Protein AF-A0A3D5UX20-F1 (afdb_monomer_lite)

Structure (mmCIF, N/CA/C/O backbone):
data_AF-A0A3D5UX20-F1
#
_entry.id   AF-A0A3D5UX20-F1
#
loop_
_atom_site.group_PDB
_atom_site.id
_atom_site.type_symbol
_atom_site.label_atom_id
_atom_site.label_alt_id
_atom_site.label_comp_id
_atom_site.label_asym_id
_atom_site.label_entity_id
_atom_site.label_seq_id
_atom_site.pdbx_PDB_ins_code
_atom_site.Cartn_x
_atom_site.Cartn_y
_atom_site.Cartn_z
_atom_site.occupancy
_atom_site.B_iso_or_equiv
_atom_site.auth_seq_id
_atom_site.auth_comp_id
_atom_site.auth_asym_id
_atom_site.auth_atom_id
_atom_site.pdbx_PDB_model_num
ATOM 1 N N . GLN A 1 1 ? -10.775 13.982 70.676 1.00 44.66 1 GLN A N 1
ATOM 2 C CA . GLN A 1 1 ? -11.582 12.880 70.126 1.00 44.66 1 GLN A CA 1
ATOM 3 C C . GLN A 1 1 ? -11.120 12.667 68.697 1.00 44.66 1 GLN A C 1
ATOM 5 O O . GLN A 1 1 ? -11.515 13.406 67.809 1.00 44.66 1 GLN A O 1
ATOM 10 N N . GLU A 1 2 ? -10.193 11.734 68.499 1.00 44.19 2 GLU A N 1
ATOM 11 C CA . GLU A 1 2 ? -9.957 11.159 67.173 1.00 44.19 2 GLU A CA 1
ATOM 12 C C . GLU A 1 2 ? -11.123 10.207 66.896 1.00 44.19 2 GLU A C 1
ATOM 14 O O . GLU A 1 2 ? -11.400 9.335 67.718 1.00 44.19 2 GLU A O 1
ATOM 19 N N . GLY A 1 3 ? -11.843 10.415 65.791 1.00 63.19 3 GLY A N 1
ATOM 20 C CA . GLY A 1 3 ? -12.927 9.519 65.373 1.00 63.19 3 GLY A CA 1
ATOM 21 C C . GLY A 1 3 ? -14.325 10.130 65.236 1.00 63.19 3 GLY A C 1
ATOM 22 O O . GLY A 1 3 ? -15.267 9.371 65.029 1.00 63.19 3 GLY A O 1
ATOM 23 N N . GLU A 1 4 ? -14.508 11.454 65.306 1.00 64.94 4 GLU A N 1
ATOM 24 C CA . GLU A 1 4 ? -15.792 12.037 64.887 1.00 64.94 4 GLU A CA 1
ATOM 25 C C . GLU A 1 4 ? -15.944 11.960 6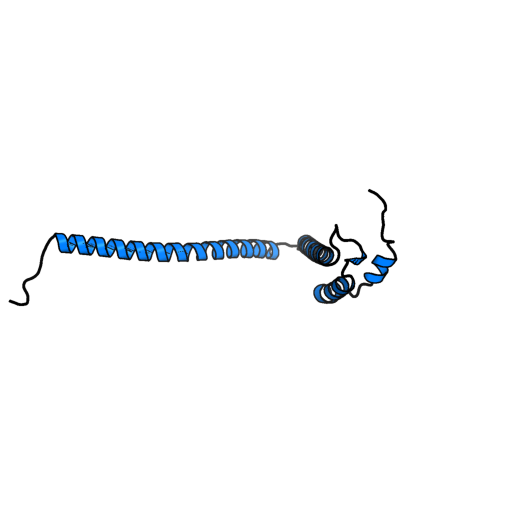3.361 1.00 64.94 4 GLU A C 1
ATOM 27 O O . GLU A 1 4 ? -15.090 12.424 62.602 1.00 64.94 4 GLU A O 1
ATOM 32 N N . ALA A 1 5 ? -17.036 11.339 62.908 1.00 67.88 5 ALA A N 1
ATOM 33 C CA . ALA A 1 5 ? -17.348 11.196 61.494 1.00 67.88 5 ALA A CA 1
ATOM 34 C C . ALA A 1 5 ? -17.572 12.578 60.866 1.00 67.88 5 ALA A C 1
ATOM 36 O O . ALA A 1 5 ? -18.562 13.256 61.145 1.00 67.88 5 ALA A O 1
ATOM 37 N N . ILE A 1 6 ? -16.659 12.992 59.988 1.00 64.38 6 ILE A N 1
ATOM 38 C CA . ILE A 1 6 ? -16.782 14.248 59.248 1.00 64.38 6 ILE A CA 1
ATOM 39 C C . ILE A 1 6 ? -17.823 14.048 58.143 1.00 64.38 6 ILE A C 1
ATOM 41 O O . ILE A 1 6 ? -17.505 13.661 57.020 1.00 64.38 6 ILE A O 1
ATOM 45 N N . VAL A 1 7 ? -19.090 14.311 58.458 1.00 64.38 7 VAL A N 1
ATOM 46 C CA . VAL A 1 7 ? -20.182 14.305 57.479 1.00 64.38 7 VAL A CA 1
ATOM 47 C C . VAL A 1 7 ? -20.473 15.746 57.080 1.00 64.38 7 VAL A C 1
ATOM 49 O O . VAL A 1 7 ? -21.333 16.407 57.656 1.00 64.38 7 VAL A O 1
ATOM 52 N N . HIS A 1 8 ? -19.733 16.258 56.093 1.00 76.44 8 HIS A N 1
ATOM 53 C CA . HIS A 1 8 ? -20.006 17.577 55.523 1.00 76.44 8 HIS A CA 1
ATOM 54 C C . HIS A 1 8 ? -20.530 17.438 54.084 1.00 76.44 8 HIS A C 1
ATOM 56 O O . HIS A 1 8 ? -19.825 16.889 53.232 1.00 76.44 8 HIS A O 1
ATOM 62 N N . PRO A 1 9 ? -21.720 17.974 53.752 1.00 80.25 9 PRO A N 1
ATOM 63 C CA . PRO A 1 9 ? -22.310 17.863 52.413 1.00 80.25 9 PRO A CA 1
ATOM 64 C C . PRO A 1 9 ? -21.400 18.349 51.273 1.00 80.25 9 PRO A C 1
ATOM 66 O O . PRO A 1 9 ? -21.481 17.847 50.153 1.00 80.25 9 PRO A O 1
ATOM 69 N N . TRP A 1 10 ? -20.510 19.314 51.537 1.00 79.38 10 TRP A N 1
ATOM 70 C CA . TRP A 1 10 ? -19.532 19.775 50.541 1.00 79.38 10 TRP A CA 1
ATOM 71 C C . TRP A 1 10 ? -18.409 18.773 50.269 1.00 79.38 10 TRP A C 1
ATOM 73 O O . TRP A 1 10 ? -17.912 18.756 49.149 1.00 79.38 10 TRP A O 1
ATOM 83 N N . ILE A 1 11 ? -18.042 17.924 51.233 1.00 82.75 11 ILE A N 1
ATOM 84 C CA . ILE A 1 11 ? -17.026 16.879 51.034 1.00 82.75 11 ILE A CA 1
ATOM 85 C C . ILE A 1 11 ? -17.583 15.793 50.113 1.00 82.75 11 ILE A C 1
ATOM 87 O O . ILE A 1 11 ? -16.915 15.425 49.152 1.00 82.75 11 ILE A O 1
ATOM 91 N N . ASN A 1 12 ? -18.835 15.368 50.314 1.00 85.75 12 ASN A N 1
ATOM 92 C CA . ASN A 1 12 ? -19.495 14.420 49.408 1.00 85.75 12 ASN A CA 1
ATOM 93 C C . ASN A 1 12 ? -19.610 14.985 47.984 1.00 85.75 12 ASN A C 1
ATOM 95 O O . ASN A 1 12 ? -19.247 14.309 47.026 1.00 85.75 12 ASN A O 1
ATOM 99 N N . LYS A 1 13 ? -20.018 16.256 47.838 1.00 87.94 13 LYS A N 1
ATOM 100 C CA . LYS A 1 13 ? -20.053 16.933 46.527 1.00 87.94 13 LYS A CA 1
ATOM 101 C C . LYS A 1 13 ? -18.664 17.091 45.899 1.00 87.94 13 LYS A C 1
ATOM 103 O O . LYS A 1 13 ? -18.532 17.042 44.679 1.00 87.94 13 LYS A O 1
ATOM 108 N N . ALA A 1 14 ? -17.626 17.321 46.702 1.00 88.62 14 ALA A N 1
ATOM 109 C CA . ALA A 1 14 ? -16.252 17.412 46.215 1.00 88.62 14 ALA A CA 1
ATOM 110 C C . ALA A 1 14 ? -15.728 16.043 45.755 1.00 88.62 14 ALA A C 1
ATOM 112 O O . ALA A 1 14 ? -15.080 15.967 44.712 1.00 88.62 14 ALA A O 1
ATOM 113 N N . LEU A 1 15 ? -16.055 14.974 46.486 1.00 88.88 15 LEU A N 1
ATOM 114 C CA . LEU A 1 15 ? -15.719 13.599 46.127 1.00 88.88 15 LEU A CA 1
ATOM 115 C C . LEU A 1 15 ? -16.407 13.179 44.823 1.00 88.88 15 LEU A C 1
ATOM 117 O O . LEU A 1 15 ? -15.739 12.674 43.927 1.00 88.88 15 LEU A O 1
ATOM 121 N N . GLU A 1 16 ? -17.702 13.462 44.680 1.00 93.06 16 GLU A N 1
ATOM 122 C CA . GLU A 1 16 ? -18.462 13.212 43.449 1.00 93.06 16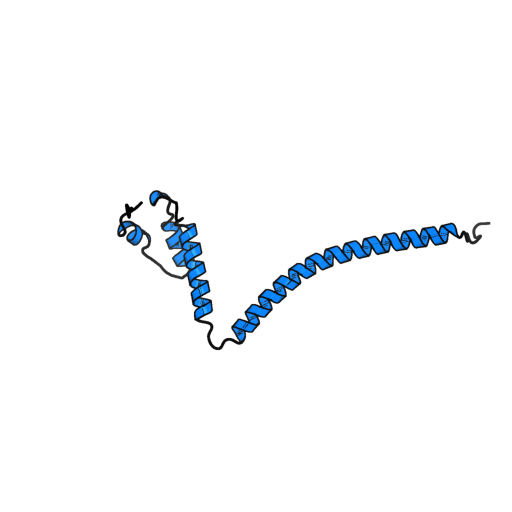 GLU A CA 1
ATOM 123 C C . GLU A 1 16 ? -17.835 13.936 42.246 1.00 93.06 16 GLU A C 1
ATOM 125 O O . GLU A 1 16 ? -17.574 13.330 41.209 1.00 93.06 16 GLU A O 1
ATOM 130 N N . LYS A 1 17 ? -17.495 15.224 42.395 1.00 94.00 17 LYS A N 1
ATOM 131 C CA . LYS A 1 17 ? -16.802 15.989 41.343 1.00 94.00 17 LYS A CA 1
ATOM 132 C C . LYS A 1 17 ? -15.428 15.410 41.003 1.00 94.00 17 LYS A C 1
ATOM 134 O O . LYS A 1 17 ? -15.035 15.403 39.837 1.00 94.00 17 LYS A O 1
ATOM 139 N N . ALA A 1 18 ? -14.681 14.947 42.004 1.00 94.50 18 ALA A N 1
ATOM 140 C CA . ALA A 1 18 ? -13.391 14.303 41.786 1.00 94.50 18 ALA A CA 1
ATOM 141 C C . ALA A 1 18 ? -13.551 12.980 41.017 1.00 94.50 18 ALA A C 1
ATOM 143 O O . ALA A 1 18 ? -12.796 12.741 40.075 1.00 94.50 18 ALA A O 1
ATOM 144 N N . GLN A 1 19 ? -14.562 12.172 41.354 1.00 95.31 19 GLN A N 1
ATOM 145 C CA . GLN A 1 19 ? -14.903 10.944 40.629 1.00 95.31 19 GLN A CA 1
ATOM 146 C C . GLN A 1 19 ? -15.281 11.236 39.174 1.00 95.31 19 GLN A C 1
ATOM 148 O O . GLN A 1 19 ? -14.663 10.668 38.276 1.00 95.31 19 GLN A O 1
ATOM 153 N N . GLN A 1 20 ? -16.175 12.199 38.926 1.00 96.75 20 GLN A N 1
ATOM 154 C CA . GLN A 1 20 ? -16.539 12.626 37.568 1.00 96.75 20 GLN A CA 1
ATOM 155 C C . GLN A 1 20 ? -15.310 13.052 36.750 1.00 96.75 20 GLN A C 1
ATOM 157 O O . GLN A 1 20 ? -15.192 12.716 35.573 1.00 96.75 20 GLN A O 1
ATOM 162 N N . LYS A 1 21 ? -14.346 13.751 37.368 1.00 96.56 21 LYS A N 1
ATOM 163 C CA . LYS A 1 21 ? -13.104 14.160 36.693 1.00 96.56 21 LYS A CA 1
ATOM 164 C C . LYS A 1 21 ? -12.203 12.970 36.344 1.00 96.56 21 LYS A C 1
ATOM 166 O O . LYS A 1 21 ? -11.588 12.965 35.276 1.00 96.56 21 LYS A O 1
ATOM 171 N N . VAL A 1 22 ? -12.110 11.968 37.221 1.00 97.00 22 VAL A N 1
ATOM 172 C CA . VAL A 1 22 ? -11.354 10.732 36.955 1.00 97.00 22 VAL A CA 1
ATOM 173 C C . VAL A 1 22 ? -12.024 9.912 35.852 1.00 97.00 22 VAL A C 1
ATOM 175 O O . VAL A 1 22 ? -11.338 9.432 34.950 1.00 97.00 22 VAL A O 1
ATOM 178 N N . GLU A 1 23 ? -13.350 9.793 35.874 1.00 97.19 23 GLU A N 1
ATOM 179 C CA . GLU A 1 23 ? -14.114 9.110 34.830 1.00 97.19 23 GLU A CA 1
ATOM 180 C C . GLU A 1 23 ? -13.977 9.798 33.475 1.00 97.19 23 GLU A C 1
ATOM 182 O O . GLU A 1 23 ? -13.687 9.118 32.493 1.00 97.19 23 GLU A O 1
ATOM 187 N N . ALA A 1 24 ? -14.082 11.130 33.425 1.00 97.56 24 ALA A N 1
ATOM 188 C CA . ALA A 1 24 ? -13.864 11.904 32.205 1.00 97.56 24 ALA A CA 1
ATOM 189 C C . ALA A 1 24 ? -12.461 11.657 31.630 1.00 97.56 24 ALA A C 1
ATOM 191 O O . ALA A 1 24 ? -12.318 11.342 30.451 1.00 97.56 24 ALA A O 1
ATOM 192 N N . ARG A 1 25 ? -11.423 11.674 32.480 1.00 96.81 25 ARG A N 1
ATOM 193 C CA . ARG A 1 25 ? -10.051 11.351 32.060 1.00 96.81 25 ARG A CA 1
ATOM 194 C C . ARG A 1 25 ? -9.933 9.921 31.521 1.00 96.81 25 ARG A C 1
ATOM 196 O O . ARG A 1 25 ? -9.287 9.703 30.500 1.00 96.81 25 ARG A O 1
ATOM 203 N N . ASN A 1 26 ? -10.545 8.944 32.187 1.00 96.81 26 ASN A N 1
ATOM 204 C CA . ASN A 1 26 ? -10.530 7.549 31.737 1.00 96.81 26 ASN A CA 1
ATOM 205 C C . ASN A 1 26 ? -11.311 7.351 30.429 1.00 96.81 26 ASN A C 1
ATOM 207 O O . ASN A 1 26 ? -10.929 6.514 29.610 1.00 96.81 26 ASN A O 1
ATOM 211 N N . TYR A 1 27 ? -12.398 8.096 30.239 1.00 97.88 27 TYR A N 1
ATOM 212 C CA . TYR A 1 27 ? -13.170 8.117 29.003 1.00 97.88 27 TYR A CA 1
ATOM 213 C C . TYR A 1 27 ? -12.346 8.700 27.854 1.00 97.88 27 TYR A C 1
ATOM 215 O O . TYR A 1 27 ? -12.272 8.079 26.798 1.00 97.88 27 TYR A O 1
ATOM 223 N N . ASP A 1 28 ? -11.656 9.821 28.068 1.00 97.69 28 ASP A N 1
ATOM 224 C CA . ASP A 1 28 ? -10.807 10.440 27.046 1.00 97.69 28 ASP A CA 1
ATOM 225 C C . ASP A 1 28 ? -9.656 9.519 26.615 1.00 97.69 28 ASP A C 1
ATOM 227 O O . ASP A 1 28 ? -9.375 9.389 25.421 1.00 97.69 28 ASP A O 1
ATOM 231 N N . ILE A 1 29 ? -9.032 8.813 27.567 1.00 96.88 29 ILE A N 1
ATOM 232 C CA . ILE A 1 29 ? -8.007 7.799 27.272 1.00 96.88 29 ILE A CA 1
ATOM 233 C C . ILE A 1 29 ? -8.593 6.685 26.396 1.00 96.88 29 ILE A C 1
ATOM 235 O O . ILE A 1 29 ? -8.028 6.365 25.349 1.00 96.88 29 ILE A O 1
ATOM 239 N N . ARG A 1 30 ? -9.749 6.126 26.780 1.00 97.94 30 ARG A N 1
ATOM 240 C CA . ARG A 1 30 ? -10.425 5.073 26.003 1.00 97.94 30 ARG A CA 1
ATOM 241 C C . ARG A 1 30 ? -10.852 5.556 24.623 1.00 97.94 30 ARG A C 1
ATOM 243 O O . ARG A 1 30 ? -10.697 4.826 23.654 1.00 97.94 30 ARG A O 1
ATOM 250 N N . LYS A 1 31 ? -11.340 6.790 24.515 1.00 97.50 31 LYS A N 1
ATOM 251 C CA . LYS A 1 31 ? -11.719 7.410 23.243 1.00 97.50 31 LYS A CA 1
ATOM 252 C C . LYS A 1 31 ? -10.524 7.515 22.304 1.00 97.50 31 LYS A C 1
ATOM 254 O O . LYS A 1 31 ? -10.671 7.261 21.115 1.00 97.50 31 LYS A O 1
ATOM 259 N N . ASN A 1 32 ? -9.353 7.888 22.817 1.00 95.25 32 ASN A N 1
ATOM 260 C CA . ASN A 1 32 ? -8.147 7.946 21.999 1.00 95.25 32 ASN A CA 1
ATOM 261 C C . ASN A 1 32 ? -7.693 6.552 21.562 1.00 95.25 32 ASN A C 1
ATOM 263 O O . ASN A 1 32 ? -7.392 6.389 20.387 1.00 95.25 32 ASN A O 1
ATOM 267 N N . LEU A 1 33 ? -7.725 5.551 22.449 1.00 96.19 33 LEU A N 1
ATOM 268 C CA . LEU A 1 33 ? -7.444 4.159 22.076 1.00 96.19 33 LEU A CA 1
ATOM 269 C C . LEU A 1 33 ? -8.393 3.673 20.967 1.00 96.19 33 LEU A C 1
ATOM 271 O O . LEU A 1 33 ? -7.939 3.187 19.938 1.00 96.19 33 LEU A O 1
ATOM 275 N N . LEU A 1 34 ? -9.697 3.920 21.126 1.00 97.38 34 LEU A N 1
ATOM 276 C CA . LEU A 1 34 ? -10.716 3.520 20.157 1.00 97.38 34 LEU A CA 1
ATOM 277 C C . LEU A 1 34 ? -10.502 4.162 18.779 1.00 97.38 34 LEU A C 1
ATOM 279 O O . LEU A 1 34 ? -10.812 3.552 17.765 1.00 97.38 34 LEU A O 1
ATOM 283 N N . LYS A 1 35 ? -9.956 5.382 18.708 1.00 96.06 35 LYS A N 1
ATOM 284 C CA . LYS A 1 35 ? -9.615 5.999 17.417 1.00 96.06 35 LYS A CA 1
ATOM 285 C C . LYS A 1 35 ? -8.530 5.219 16.677 1.00 96.06 35 LYS A C 1
ATOM 287 O O . LYS A 1 35 ? -8.656 5.047 15.470 1.00 96.06 35 LYS A O 1
ATOM 292 N N . TYR A 1 36 ? -7.495 4.758 17.379 1.00 95.81 36 TYR A N 1
ATOM 293 C CA . TYR A 1 36 ? -6.466 3.912 16.769 1.00 95.81 36 TYR A CA 1
ATOM 294 C C . TYR A 1 36 ? -7.061 2.573 16.333 1.00 95.81 36 TYR A C 1
ATOM 296 O O . TYR A 1 36 ? -6.835 2.150 15.201 1.00 95.81 36 TYR A O 1
ATOM 304 N N . ASP A 1 37 ? -7.894 1.965 17.180 1.00 97.38 37 ASP A N 1
ATOM 305 C CA . ASP A 1 37 ? -8.586 0.719 16.840 1.00 97.38 37 ASP A CA 1
ATOM 306 C C . ASP A 1 37 ? -9.489 0.880 15.615 1.00 97.38 37 ASP A C 1
ATOM 308 O O . ASP A 1 37 ? -9.526 -0.011 14.773 1.00 97.38 37 ASP A O 1
ATOM 312 N N . ASN A 1 38 ? -10.171 2.019 15.462 1.00 97.50 38 ASN A N 1
ATOM 313 C CA . ASN A 1 38 ? -11.008 2.290 14.295 1.00 97.50 38 ASN A CA 1
ATOM 314 C C . ASN A 1 38 ? -10.187 2.309 12.999 1.00 97.50 38 ASN A C 1
ATOM 316 O O . ASN A 1 38 ? -10.589 1.666 12.035 1.00 97.50 38 ASN A O 1
ATOM 320 N N . VAL A 1 39 ? -9.018 2.964 12.987 1.00 97.69 39 VAL A N 1
ATOM 321 C CA . VAL A 1 39 ? -8.125 2.965 11.811 1.00 97.69 39 VAL A CA 1
ATOM 322 C C . VAL A 1 39 ? -7.670 1.544 11.480 1.00 97.69 39 VAL A C 1
ATOM 324 O O . VAL A 1 39 ? -7.763 1.112 10.331 1.00 97.69 39 VAL A O 1
ATOM 327 N N . MET A 1 40 ? -7.235 0.788 12.491 1.00 96.31 40 MET A N 1
ATOM 328 C CA . MET A 1 40 ? -6.814 -0.603 12.302 1.00 96.31 40 MET A CA 1
ATOM 329 C C . MET A 1 40 ? -7.969 -1.495 11.832 1.00 96.31 40 MET A C 1
ATOM 331 O O . MET A 1 40 ? -7.763 -2.409 11.034 1.00 96.31 40 MET A O 1
ATOM 335 N N . ASN A 1 41 ? -9.188 -1.241 12.308 1.00 97.81 41 ASN A N 1
ATOM 336 C CA . ASN A 1 41 ? -10.385 -1.965 11.906 1.00 97.81 41 ASN A CA 1
ATOM 337 C C . ASN A 1 41 ? -10.791 -1.649 10.462 1.00 97.81 41 ASN A C 1
ATOM 339 O O . ASN A 1 41 ? -11.138 -2.568 9.726 1.00 97.81 41 ASN A O 1
ATOM 343 N N . ASP A 1 42 ? -10.713 -0.388 10.039 1.00 98.12 42 ASP A N 1
ATOM 344 C CA . ASP A 1 42 ? -11.021 0.008 8.663 1.00 98.12 42 ASP A CA 1
ATOM 345 C C . ASP A 1 42 ? -10.029 -0.614 7.671 1.00 98.12 42 ASP A C 1
ATOM 347 O O . ASP A 1 42 ? -10.449 -1.201 6.673 1.00 98.12 42 ASP A O 1
ATOM 351 N N . GLN A 1 43 ? -8.729 -0.592 7.989 1.00 97.62 43 GLN A N 1
ATOM 352 C CA . GLN A 1 43 ? -7.704 -1.293 7.205 1.00 97.62 43 GLN A CA 1
ATOM 353 C C . GLN A 1 43 ? -7.970 -2.799 7.151 1.00 97.62 43 GLN A C 1
ATOM 355 O O . GLN A 1 43 ? -7.939 -3.411 6.084 1.00 97.62 43 GLN A O 1
ATOM 360 N N . ARG A 1 44 ? -8.271 -3.404 8.306 1.00 98.00 44 ARG A N 1
ATOM 361 C CA . ARG A 1 44 ? -8.595 -4.828 8.403 1.00 98.00 44 ARG A CA 1
ATOM 362 C C . ARG A 1 44 ? -9.790 -5.175 7.518 1.00 98.00 44 ARG A C 1
ATOM 364 O O . ARG A 1 44 ? -9.719 -6.155 6.783 1.00 98.00 44 ARG A O 1
ATOM 371 N N . ARG A 1 45 ? -10.869 -4.392 7.585 1.00 98.06 45 ARG A N 1
ATOM 372 C CA . ARG A 1 45 ? -12.074 -4.612 6.784 1.00 98.06 45 ARG A CA 1
ATOM 373 C C . ARG A 1 45 ? -11.750 -4.571 5.291 1.00 98.06 45 ARG A C 1
ATOM 375 O O . ARG A 1 45 ? -12.067 -5.540 4.616 1.00 98.06 45 ARG A O 1
ATOM 382 N N . ALA A 1 46 ? -11.048 -3.539 4.822 1.00 98.00 46 ALA A N 1
ATOM 383 C CA . ALA A 1 46 ? -10.673 -3.413 3.412 1.00 98.00 46 ALA A CA 1
ATOM 384 C C . ALA A 1 46 ? -9.879 -4.633 2.901 1.00 98.00 46 ALA A C 1
ATOM 386 O O . ALA A 1 46 ? -10.222 -5.214 1.874 1.00 98.00 46 ALA A O 1
ATOM 387 N N . ILE A 1 47 ? -8.872 -5.088 3.658 1.00 96.94 47 ILE A N 1
ATOM 388 C CA . ILE A 1 47 ? -8.067 -6.263 3.281 1.00 96.94 47 ILE A CA 1
ATOM 389 C C . ILE A 1 47 ? -8.903 -7.548 3.271 1.00 96.94 47 ILE A C 1
ATOM 391 O O . ILE A 1 47 ? -8.762 -8.376 2.372 1.00 96.94 47 ILE A O 1
ATOM 395 N N . PHE A 1 48 ? -9.765 -7.754 4.270 1.00 97.81 48 PHE A N 1
ATOM 396 C CA . PHE A 1 48 ? -10.594 -8.960 4.316 1.00 97.81 48 PHE A CA 1
ATOM 397 C C . PHE A 1 48 ? -11.675 -8.976 3.238 1.00 97.81 48 PHE A C 1
ATOM 399 O O . PHE A 1 48 ? -11.976 -10.055 2.731 1.00 97.81 48 PHE A O 1
ATOM 406 N N . GLU A 1 49 ? -12.228 -7.821 2.875 1.00 97.94 49 GLU A N 1
ATOM 407 C CA . GLU A 1 49 ? -13.169 -7.692 1.762 1.00 97.94 49 GLU A CA 1
ATOM 408 C C . GLU A 1 49 ? -12.499 -8.104 0.447 1.00 97.94 49 GLU A C 1
ATOM 410 O O . GLU A 1 49 ? -12.955 -9.063 -0.179 1.00 97.94 49 GLU A O 1
ATOM 415 N N . GLN A 1 50 ? -11.352 -7.502 0.112 1.00 96.06 50 GLN A N 1
ATOM 416 C CA . GLN A 1 50 ? -10.579 -7.856 -1.085 1.00 96.06 50 GLN A CA 1
ATOM 417 C C . GLN A 1 50 ? -10.160 -9.335 -1.085 1.00 96.06 50 GLN A C 1
ATOM 419 O O . GLN A 1 50 ? -10.241 -10.029 -2.096 1.00 96.06 50 GLN A O 1
ATOM 424 N N . ARG A 1 51 ? -9.741 -9.872 0.068 1.00 97.50 51 ARG A N 1
ATOM 425 C CA . ARG A 1 51 ? -9.361 -11.287 0.177 1.00 97.50 51 ARG A CA 1
ATOM 426 C C . ARG A 1 51 ? -10.538 -12.218 -0.108 1.00 97.50 51 ARG A C 1
ATOM 428 O O . ARG A 1 51 ? -10.357 -13.244 -0.756 1.00 97.50 51 ARG A O 1
ATOM 435 N N . VAL A 1 52 ? -11.721 -11.918 0.429 1.00 97.25 52 VAL A N 1
ATOM 436 C CA . VAL A 1 52 ? -12.918 -12.739 0.198 1.00 97.25 52 VAL A CA 1
ATOM 437 C C . VAL A 1 52 ? -13.341 -12.677 -1.263 1.00 97.25 52 VAL A C 1
ATOM 439 O O . VAL A 1 52 ? -13.735 -13.709 -1.798 1.00 97.25 52 VAL A O 1
ATOM 442 N N . GLU A 1 53 ? -13.236 -11.513 -1.899 1.00 95.44 53 GLU A N 1
ATOM 443 C CA . GLU A 1 53 ? -13.475 -11.345 -3.333 1.00 95.44 53 GLU A CA 1
ATOM 444 C C . GLU A 1 53 ? -12.550 -12.247 -4.163 1.00 95.44 53 GLU A C 1
ATOM 446 O O . GLU A 1 53 ? -13.040 -13.106 -4.892 1.00 95.44 53 GLU A O 1
ATOM 451 N N . LEU A 1 54 ? -11.233 -12.168 -3.944 1.00 95.50 54 LEU A N 1
ATOM 452 C CA . LEU A 1 54 ? -10.250 -13.001 -4.649 1.00 95.50 54 LEU A CA 1
ATOM 453 C C . LEU A 1 54 ? -10.438 -14.505 -4.402 1.00 95.50 54 LEU A C 1
ATOM 455 O O . LEU A 1 54 ? -10.261 -15.305 -5.311 1.00 95.50 54 LEU A O 1
ATOM 459 N N . MET A 1 55 ? -10.809 -14.917 -3.183 1.00 96.38 55 MET A N 1
ATOM 460 C CA . MET A 1 55 ? -11.057 -16.336 -2.873 1.00 96.38 55 MET A CA 1
ATOM 461 C C . MET A 1 55 ? -12.345 -16.884 -3.500 1.00 96.38 55 MET A C 1
ATOM 463 O O . MET A 1 55 ? -12.521 -18.100 -3.545 1.00 96.38 55 MET A O 1
ATOM 467 N N . ARG A 1 56 ? -13.277 -16.010 -3.892 1.00 96.62 56 ARG A N 1
ATOM 468 C CA . ARG A 1 56 ? -14.555 -16.389 -4.511 1.00 96.62 56 ARG A CA 1
ATOM 469 C C . ARG A 1 56 ? -14.542 -16.261 -6.028 1.00 96.62 56 ARG A C 1
ATOM 471 O O . ARG A 1 56 ? -15.469 -16.764 -6.653 1.00 96.62 56 ARG A O 1
ATOM 478 N N . ALA A 1 57 ? -13.558 -15.570 -6.590 1.00 96.12 57 ALA A N 1
ATOM 479 C CA . ALA A 1 57 ? -13.400 -15.441 -8.024 1.00 96.12 57 ALA A CA 1
ATOM 480 C C . ALA A 1 57 ? -13.034 -16.798 -8.644 1.00 96.12 57 ALA A C 1
ATOM 482 O O . ALA A 1 57 ? -12.152 -17.499 -8.148 1.00 96.12 57 ALA A O 1
ATOM 483 N N . ASP A 1 58 ? -13.709 -17.152 -9.738 1.00 97.00 58 ASP A N 1
ATOM 484 C CA . ASP A 1 58 ? -13.373 -18.344 -10.527 1.00 97.00 58 ASP A CA 1
ATOM 485 C C . ASP A 1 58 ? -12.077 -18.138 -11.332 1.00 97.00 58 ASP A C 1
ATOM 487 O O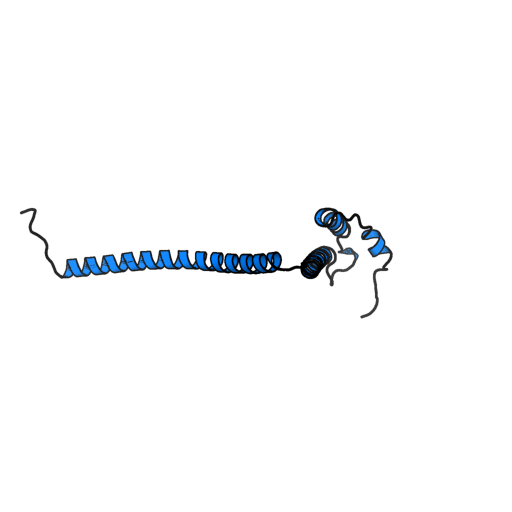 . ASP A 1 58 ? -11.346 -19.092 -11.598 1.00 97.00 58 ASP A O 1
ATOM 491 N N . ASP A 1 59 ? -11.784 -16.885 -11.693 1.00 96.81 59 ASP A N 1
ATOM 492 C CA . ASP A 1 59 ? -10.575 -16.457 -12.388 1.00 96.81 59 ASP A CA 1
ATOM 493 C C . ASP A 1 59 ? -10.091 -15.116 -11.816 1.00 96.81 59 ASP A C 1
ATOM 495 O O . ASP A 1 59 ? -10.882 -14.204 -11.582 1.00 96.81 59 ASP A O 1
ATOM 499 N N . VAL A 1 60 ? -8.783 -15.010 -11.591 1.00 96.81 60 VAL A N 1
ATOM 500 C CA . VAL A 1 60 ? -8.106 -13.809 -11.072 1.00 96.81 60 VAL A CA 1
AT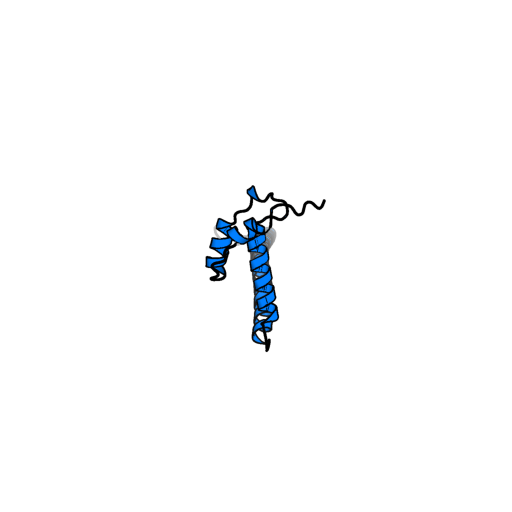OM 501 C C . VAL A 1 60 ? -7.100 -13.228 -12.070 1.00 96.81 60 VAL A C 1
ATOM 503 O O . VAL A 1 60 ? -6.335 -12.330 -11.723 1.00 96.81 60 VAL A O 1
ATOM 506 N N . SER A 1 61 ? -7.070 -13.743 -13.302 1.00 97.12 61 SER A N 1
ATOM 507 C CA . SER A 1 61 ? -6.073 -13.391 -14.316 1.00 97.12 61 SER A CA 1
ATOM 508 C C . SER A 1 61 ? -6.071 -11.899 -14.652 1.00 97.12 61 SER A C 1
ATOM 510 O O . SER A 1 61 ? -4.996 -11.311 -14.706 1.00 97.12 61 SER A O 1
ATOM 512 N N . GLU A 1 62 ? -7.246 -11.278 -14.799 1.00 96.06 62 GLU A N 1
ATOM 513 C CA . GLU A 1 62 ? -7.381 -9.833 -15.052 1.00 96.06 62 GLU A CA 1
ATOM 514 C C . GLU A 1 62 ? -6.795 -9.008 -13.898 1.00 96.06 62 GLU A C 1
ATOM 516 O O . GLU A 1 62 ? -5.932 -8.163 -14.111 1.00 96.06 62 GLU A O 1
ATOM 521 N N . THR A 1 63 ? -7.151 -9.333 -12.650 1.00 95.06 63 THR A N 1
ATOM 522 C CA . THR A 1 63 ? -6.609 -8.640 -11.472 1.00 95.06 63 THR A CA 1
ATOM 523 C C . THR A 1 63 ? -5.091 -8.783 -11.368 1.00 95.06 63 THR A C 1
ATOM 525 O O . THR A 1 63 ? -4.393 -7.821 -11.056 1.00 95.06 63 THR A O 1
ATOM 528 N N . VAL A 1 64 ? -4.557 -9.978 -11.632 1.00 96.31 64 VAL A N 1
ATOM 529 C CA . VAL A 1 64 ? -3.106 -10.213 -11.628 1.00 96.31 64 VAL A CA 1
ATOM 530 C C . VAL A 1 64 ? -2.425 -9.456 -12.767 1.00 96.31 64 VAL A C 1
ATOM 532 O O . VAL A 1 64 ? -1.319 -8.948 -12.582 1.00 96.31 64 VAL A O 1
ATOM 535 N N . GLU A 1 65 ? -3.055 -9.368 -13.937 1.00 97.12 65 GLU A N 1
ATOM 536 C CA . GLU A 1 65 ? -2.539 -8.600 -15.065 1.00 97.12 65 GLU A CA 1
ATOM 537 C C . GLU A 1 65 ? -2.476 -7.105 -14.756 1.00 97.12 65 GLU A C 1
ATOM 539 O O . GLU A 1 65 ? -1.430 -6.502 -14.992 1.00 97.12 65 GLU A O 1
ATOM 544 N N . ASP A 1 66 ? -3.523 -6.536 -14.165 1.00 97.19 66 ASP A N 1
ATOM 545 C CA . ASP A 1 66 ? -3.553 -5.130 -13.763 1.00 97.19 66 ASP A CA 1
ATOM 546 C C . ASP A 1 66 ? -2.501 -4.826 -12.692 1.00 97.19 66 ASP A C 1
ATOM 548 O O . ASP A 1 66 ? -1.729 -3.876 -12.828 1.00 97.19 66 ASP A O 1
ATOM 552 N N . MET A 1 67 ? -2.392 -5.677 -11.664 1.00 96.12 67 MET A N 1
ATOM 553 C CA . MET A 1 67 ? -1.352 -5.544 -10.637 1.00 96.12 67 MET A CA 1
ATOM 554 C C . MET A 1 67 ? 0.053 -5.623 -11.242 1.00 96.12 67 MET A C 1
ATOM 556 O O . MET A 1 67 ? 0.938 -4.861 -10.860 1.00 96.12 67 MET A O 1
ATOM 560 N N . ARG A 1 68 ? 0.272 -6.534 -12.199 1.00 96.44 68 ARG A N 1
ATOM 561 C CA . ARG A 1 68 ? 1.554 -6.667 -12.900 1.00 96.44 68 ARG A CA 1
ATOM 562 C C . ARG A 1 68 ? 1.859 -5.435 -13.749 1.00 96.44 68 ARG A C 1
ATOM 564 O O . ARG A 1 68 ? 2.995 -4.974 -13.706 1.00 96.44 68 ARG A O 1
ATOM 571 N N . ARG A 1 69 ? 0.883 -4.913 -14.501 1.00 97.12 69 ARG A N 1
ATOM 572 C CA . ARG A 1 69 ? 1.035 -3.679 -15.292 1.00 97.12 69 ARG A CA 1
ATOM 573 C C . ARG A 1 69 ? 1.436 -2.520 -14.391 1.00 97.12 69 ARG A C 1
ATOM 575 O O . ARG A 1 69 ? 2.460 -1.908 -14.645 1.00 97.12 69 ARG A O 1
ATOM 582 N N . GLN A 1 70 ? 0.732 -2.326 -13.278 1.00 97.56 70 GLN A N 1
ATOM 583 C CA . GLN A 1 70 ? 1.057 -1.266 -12.329 1.00 97.56 70 GLN A CA 1
ATOM 584 C C . GLN A 1 70 ? 2.473 -1.398 -11.746 1.00 97.56 70 GLN A C 1
ATOM 586 O O . GLN A 1 70 ? 3.199 -0.414 -11.680 1.00 97.56 70 GLN A O 1
ATOM 591 N N . VAL A 1 71 ? 2.903 -2.610 -11.376 1.00 96.44 71 VAL A N 1
ATOM 592 C CA . VAL A 1 71 ? 4.277 -2.840 -10.894 1.00 96.44 71 VAL A CA 1
ATOM 593 C C . VAL A 1 71 ? 5.319 -2.507 -11.965 1.00 96.44 71 VAL A C 1
ATOM 595 O O . VAL A 1 71 ? 6.365 -1.949 -11.641 1.00 96.44 71 VAL A O 1
ATOM 598 N N . ILE A 1 72 ? 5.056 -2.857 -13.226 1.00 95.94 72 ILE A N 1
ATOM 599 C CA . ILE A 1 72 ? 5.948 -2.535 -14.346 1.00 95.94 72 ILE A CA 1
ATOM 600 C C . ILE A 1 72 ? 5.977 -1.021 -14.582 1.00 95.94 72 ILE A C 1
ATOM 602 O O . ILE A 1 72 ? 7.062 -0.460 -14.685 1.00 95.94 72 ILE A O 1
ATOM 606 N N . ASP A 1 73 ? 4.823 -0.357 -14.606 1.00 96.00 73 ASP A N 1
ATOM 607 C CA . ASP A 1 73 ? 4.717 1.088 -14.825 1.00 96.00 73 ASP A CA 1
ATOM 608 C C . ASP A 1 73 ? 5.432 1.883 -13.725 1.00 96.00 73 ASP A C 1
ATOM 610 O O . ASP A 1 73 ? 6.178 2.817 -14.024 1.00 96.00 73 ASP A O 1
ATOM 614 N N . ASP A 1 74 ? 5.271 1.489 -12.458 1.00 96.31 74 ASP A N 1
ATOM 615 C CA . ASP A 1 74 ? 5.960 2.109 -11.322 1.00 96.31 74 ASP A CA 1
ATOM 616 C C . ASP A 1 74 ? 7.483 1.904 -11.415 1.00 96.31 74 ASP A C 1
ATOM 618 O O . ASP A 1 74 ? 8.260 2.818 -11.134 1.00 96.31 74 ASP A O 1
ATOM 622 N N . MET A 1 75 ? 7.918 0.712 -11.839 1.00 95.69 75 MET A N 1
ATOM 623 C CA . MET A 1 75 ? 9.332 0.376 -12.030 1.00 95.69 75 MET A CA 1
ATOM 624 C C . MET A 1 75 ? 9.954 1.187 -13.170 1.00 95.69 75 MET A C 1
ATOM 626 O O . MET A 1 75 ? 11.031 1.755 -13.002 1.00 95.69 75 MET A O 1
ATOM 630 N N . VAL A 1 76 ? 9.272 1.283 -14.313 1.00 94.06 76 VAL A N 1
ATOM 631 C CA . VAL A 1 76 ? 9.717 2.105 -15.444 1.00 94.06 76 VAL A CA 1
ATOM 632 C C . VAL A 1 76 ? 9.735 3.574 -15.042 1.00 94.06 76 VAL A C 1
ATOM 634 O O . VAL A 1 76 ? 10.753 4.223 -15.227 1.00 94.06 76 VAL A O 1
ATOM 637 N N . SER A 1 77 ? 8.682 4.090 -14.406 1.00 94.31 77 SER A N 1
ATOM 638 C CA . SER A 1 77 ? 8.606 5.499 -13.986 1.00 94.31 77 SER A CA 1
ATOM 639 C C . SER A 1 77 ? 9.699 5.895 -12.988 1.00 94.31 77 SER A C 1
ATOM 641 O O . SER A 1 77 ? 10.122 7.052 -12.964 1.00 94.31 77 SER A O 1
ATOM 643 N N . LEU A 1 78 ? 10.156 4.952 -12.156 1.00 94.75 78 LEU A N 1
ATOM 644 C CA . LEU A 1 78 ? 11.244 5.170 -11.203 1.00 94.75 78 LEU A CA 1
ATOM 645 C C . LEU A 1 78 ? 12.594 5.380 -11.904 1.00 94.75 78 LEU A C 1
ATOM 647 O O . LEU A 1 78 ? 13.363 6.247 -11.488 1.00 94.75 78 LEU A O 1
ATOM 651 N N . HIS A 1 79 ? 12.869 4.597 -12.951 1.00 94.25 79 HIS A N 1
ATOM 652 C CA . HIS A 1 79 ? 14.168 4.557 -13.639 1.00 94.25 79 HIS A CA 1
ATOM 653 C C . HIS A 1 79 ? 14.216 5.396 -14.922 1.00 94.25 79 HIS A C 1
ATOM 655 O O . HIS A 1 79 ? 15.280 5.855 -15.331 1.00 94.25 79 HIS A O 1
ATOM 661 N N . VAL A 1 80 ? 13.059 5.625 -15.540 1.00 92.44 80 VAL A N 1
ATOM 662 C CA . VAL A 1 80 ? 12.845 6.336 -16.806 1.00 92.44 80 VAL A CA 1
ATOM 663 C C . VAL A 1 80 ? 11.719 7.364 -16.601 1.00 92.44 80 VAL A C 1
ATOM 665 O O . VAL A 1 80 ? 10.579 7.151 -17.020 1.00 92.44 80 VAL A O 1
ATOM 668 N N . PRO A 1 81 ? 11.982 8.485 -15.903 1.00 90.50 81 PRO A N 1
ATOM 669 C CA . PRO A 1 81 ? 10.940 9.472 -15.640 1.00 90.50 81 PRO A CA 1
ATOM 670 C C . PRO A 1 81 ? 10.506 10.179 -16.932 1.00 90.50 81 PRO A C 1
ATOM 672 O O . PRO A 1 81 ? 11.352 10.655 -17.684 1.00 90.50 81 PRO A O 1
ATOM 675 N N . GLU A 1 82 ? 9.197 10.363 -17.141 1.00 84.75 82 GLU A N 1
ATOM 676 C CA . GLU A 1 82 ? 8.615 10.920 -18.385 1.00 84.75 82 GLU A CA 1
ATOM 677 C C . GLU A 1 82 ? 9.206 12.266 -18.852 1.00 84.75 82 GLU A C 1
ATOM 679 O O . GLU A 1 82 ? 9.139 12.610 -20.027 1.00 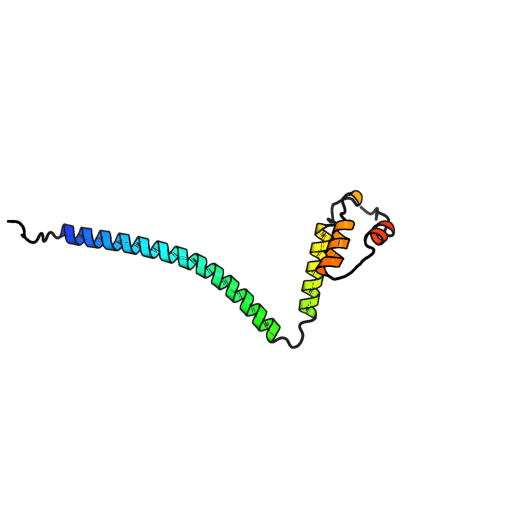84.75 82 GLU A O 1
ATOM 684 N N . LYS A 1 83 ? 9.737 13.073 -17.926 1.00 86.38 83 LYS A N 1
ATOM 685 C CA . LYS A 1 83 ? 10.266 14.425 -18.202 1.00 86.38 83 LYS A CA 1
ATOM 686 C C . LYS A 1 83 ? 11.787 14.512 -18.118 1.00 86.38 83 LYS A C 1
ATOM 688 O O . LYS A 1 83 ? 12.331 15.616 -18.148 1.00 86.38 83 LYS A O 1
ATOM 693 N N . ALA A 1 84 ? 12.453 13.383 -17.913 1.00 85.69 84 ALA A N 1
ATOM 694 C CA . ALA A 1 84 ? 13.897 13.311 -17.822 1.00 85.69 84 ALA A CA 1
ATOM 695 C C . ALA A 1 84 ? 14.494 13.120 -19.217 1.00 85.69 84 ALA A C 1
ATOM 697 O O . ALA A 1 84 ? 13.936 12.402 -20.048 1.00 85.69 84 ALA A O 1
ATOM 698 N N . TYR A 1 85 ? 15.640 13.752 -19.461 1.00 84.25 85 TYR A N 1
ATOM 699 C CA . TYR A 1 85 ? 16.407 13.463 -20.669 1.00 84.25 85 TYR A CA 1
ATOM 700 C C . TYR A 1 85 ? 16.983 12.046 -20.592 1.00 84.25 85 TYR A C 1
ATOM 702 O O . TYR A 1 85 ? 17.202 11.523 -19.497 1.00 84.25 85 TYR A O 1
ATOM 710 N N . ALA A 1 86 ? 17.260 11.439 -21.744 1.00 83.38 86 ALA A N 1
ATOM 711 C CA . ALA A 1 86 ? 17.743 10.064 -21.819 1.00 83.38 86 ALA A CA 1
ATOM 712 C C . ALA A 1 86 ? 19.061 9.837 -21.057 1.00 83.38 86 ALA A C 1
ATOM 714 O O . ALA A 1 86 ? 19.278 8.766 -20.500 1.00 83.38 86 ALA A O 1
ATOM 715 N N . GLU A 1 87 ? 19.917 10.857 -20.928 1.00 82.81 87 GLU A N 1
ATOM 716 C CA . GLU A 1 87 ? 21.151 10.772 -20.135 1.00 82.81 87 GLU A CA 1
ATOM 717 C C . GLU A 1 87 ? 20.900 10.650 -18.624 1.00 82.81 87 GLU A C 1
ATOM 719 O O . GLU A 1 87 ? 21.825 10.380 -17.857 1.00 82.81 87 GLU A O 1
ATOM 724 N N . GLN A 1 88 ? 19.669 10.902 -18.180 1.00 86.00 88 GLN A N 1
ATOM 725 C CA . GLN A 1 88 ? 19.249 10.813 -16.784 1.00 86.00 88 GLN A CA 1
ATOM 726 C C . GLN A 1 88 ? 18.528 9.496 -16.470 1.00 86.00 88 GLN A C 1
ATOM 728 O O . GLN A 1 88 ? 18.127 9.302 -15.322 1.00 86.00 88 GLN A O 1
ATOM 733 N N . TRP A 1 89 ? 18.334 8.620 -17.459 1.00 92.56 89 TRP A N 1
ATOM 734 C CA . TRP A 1 89 ? 17.707 7.317 -17.260 1.00 92.56 89 TRP A CA 1
ATOM 735 C C . TRP A 1 89 ? 18.666 6.347 -16.564 1.00 92.56 89 TRP A C 1
ATOM 737 O O . TRP A 1 89 ? 19.844 6.259 -16.910 1.00 92.56 89 TRP A O 1
ATOM 747 N N . ASP A 1 90 ? 18.147 5.578 -15.609 1.00 93.88 90 ASP A N 1
ATOM 748 C CA . ASP A 1 90 ? 18.879 4.504 -14.935 1.00 93.88 90 ASP A CA 1
ATOM 749 C C . ASP A 1 90 ? 18.519 3.137 -15.538 1.00 93.88 90 ASP A C 1
ATOM 751 O O . ASP A 1 90 ? 17.782 2.331 -14.968 1.00 93.88 90 ASP A O 1
ATOM 755 N N . LEU A 1 91 ? 19.032 2.867 -16.741 1.00 92.81 91 LEU A N 1
ATOM 756 C CA . LEU A 1 91 ? 18.760 1.612 -17.455 1.00 92.81 91 LEU A CA 1
ATOM 757 C C . LEU A 1 91 ? 19.388 0.392 -16.766 1.00 92.81 91 LEU A C 1
ATOM 759 O O . LEU A 1 91 ? 18.832 -0.708 -16.818 1.00 92.81 91 LEU A O 1
ATOM 763 N N . ALA A 1 92 ? 20.518 0.591 -16.083 1.00 93.12 92 ALA A N 1
ATOM 764 C CA . ALA A 1 92 ? 21.158 -0.450 -15.291 1.00 93.12 92 ALA A CA 1
ATOM 765 C C . ALA A 1 92 ? 20.287 -0.830 -14.080 1.00 93.12 92 ALA A C 1
ATOM 767 O O . ALA A 1 92 ? 20.071 -2.020 -13.835 1.00 93.12 92 ALA A O 1
ATOM 768 N N . GLY A 1 93 ? 19.732 0.166 -13.378 1.00 94.62 93 GLY A N 1
ATOM 769 C CA . GLY A 1 93 ? 18.774 -0.022 -12.288 1.00 94.62 93 GLY A CA 1
ATOM 770 C C . GLY A 1 93 ? 17.491 -0.711 -12.750 1.00 94.62 93 GLY A C 1
ATOM 771 O O . GLY A 1 93 ? 17.066 -1.691 -12.135 1.00 94.62 93 GLY A O 1
ATOM 772 N N . LEU A 1 94 ? 16.932 -0.292 -13.891 1.00 95.12 94 LEU A N 1
ATOM 773 C CA . LEU A 1 94 ? 15.755 -0.933 -14.485 1.00 95.12 94 LEU A CA 1
ATOM 774 C C . LEU A 1 94 ? 16.000 -2.414 -14.804 1.00 95.12 94 LEU A C 1
ATOM 776 O O . LEU A 1 94 ? 15.153 -3.263 -14.521 1.00 95.12 94 LEU A O 1
ATOM 780 N N . LYS A 1 95 ? 17.168 -2.745 -15.364 1.00 95.00 95 LYS A N 1
ATOM 781 C CA . LYS A 1 95 ? 17.554 -4.130 -15.658 1.00 95.00 95 LYS A CA 1
ATOM 782 C C . LYS A 1 95 ? 17.688 -4.973 -14.391 1.00 95.00 95 LYS A C 1
ATOM 784 O O . LYS A 1 95 ? 17.237 -6.121 -14.365 1.00 95.00 95 LYS A O 1
ATOM 789 N N . GLU A 1 96 ? 18.312 -4.428 -13.347 1.00 95.94 96 GLU A N 1
ATOM 790 C CA . GLU A 1 96 ? 18.454 -5.120 -12.064 1.00 95.94 96 GLU A CA 1
ATOM 791 C C . GLU A 1 96 ? 17.086 -5.383 -11.419 1.00 95.94 96 GLU A C 1
ATOM 793 O O . GLU A 1 96 ? 16.817 -6.508 -10.987 1.00 95.94 96 GLU A O 1
ATOM 798 N N . ASP A 1 97 ? 16.195 -4.390 -11.416 1.00 95.88 97 ASP A N 1
ATOM 799 C CA . ASP A 1 97 ? 14.856 -4.528 -10.846 1.00 95.88 97 ASP A CA 1
ATOM 800 C C . ASP A 1 97 ? 13.964 -5.478 -11.651 1.00 95.88 97 ASP A C 1
ATOM 802 O O . ASP A 1 97 ? 13.238 -6.277 -11.050 1.00 95.88 97 ASP A O 1
ATOM 806 N N . ALA A 1 98 ? 14.051 -5.476 -12.984 1.00 96.00 98 ALA A N 1
ATOM 807 C CA . ALA A 1 98 ? 13.354 -6.449 -13.823 1.00 96.00 98 ALA A CA 1
ATOM 808 C C . ALA A 1 98 ? 13.810 -7.881 -13.503 1.00 96.00 98 ALA A C 1
ATOM 810 O O . ALA A 1 98 ? 12.987 -8.780 -13.308 1.00 96.00 98 ALA A O 1
ATOM 811 N N . LYS A 1 99 ? 15.120 -8.092 -13.342 1.00 95.88 99 LYS A N 1
ATOM 812 C CA . LYS A 1 99 ? 15.669 -9.398 -12.968 1.00 95.88 99 LYS A CA 1
ATOM 813 C C . LYS A 1 99 ? 15.255 -9.817 -11.560 1.00 95.88 99 LYS A C 1
ATOM 815 O O . LYS A 1 99 ? 14.925 -10.974 -11.331 1.00 95.88 99 LYS A O 1
ATOM 820 N N . LYS A 1 100 ? 15.263 -8.895 -10.602 1.00 95.50 100 LYS A N 1
ATOM 821 C CA . LYS A 1 100 ? 14.957 -9.191 -9.199 1.00 95.50 100 LYS A CA 1
ATOM 822 C C . LYS A 1 100 ? 13.470 -9.436 -8.950 1.00 95.50 100 LYS A C 1
ATOM 824 O O . LYS A 1 100 ? 13.129 -10.332 -8.180 1.00 95.50 100 LYS A O 1
ATOM 829 N N . ASN A 1 101 ? 12.602 -8.622 -9.547 1.00 94.31 101 ASN A N 1
ATOM 830 C CA . ASN A 1 101 ? 11.169 -8.621 -9.248 1.00 94.31 101 ASN A CA 1
ATOM 831 C C . ASN A 1 101 ? 10.359 -9.475 -10.232 1.00 94.31 101 ASN A C 1
ATOM 833 O O . ASN A 1 101 ? 9.316 -10.000 -9.846 1.00 94.31 101 ASN A O 1
ATOM 837 N N . LEU A 1 102 ? 10.825 -9.623 -11.479 1.00 94.31 102 LEU A N 1
ATOM 838 C CA . LEU A 1 102 ? 10.117 -10.349 -12.540 1.00 94.31 102 LEU A CA 1
ATOM 839 C C . LEU A 1 102 ? 10.873 -11.585 -13.051 1.00 94.31 102 LEU A C 1
ATOM 841 O O . LEU A 1 102 ? 10.308 -12.332 -13.845 1.00 94.31 102 LEU A O 1
ATOM 845 N N . ASP A 1 103 ? 12.114 -11.816 -12.604 1.00 96.12 103 ASP A N 1
ATOM 846 C CA . ASP A 1 103 ? 13.005 -12.879 -13.109 1.00 96.12 103 ASP A CA 1
ATOM 847 C C . ASP A 1 103 ? 13.249 -12.786 -14.628 1.00 96.12 103 ASP A C 1
ATOM 849 O O . ASP A 1 103 ? 13.384 -13.785 -15.334 1.00 96.12 103 ASP A O 1
ATOM 853 N N . LEU A 1 104 ? 13.293 -11.552 -15.149 1.00 94.94 104 LEU A N 1
ATOM 854 C CA . LEU A 1 104 ? 13.521 -11.265 -16.564 1.00 94.94 104 LEU A CA 1
ATOM 855 C C . LEU A 1 104 ? 14.872 -10.573 -16.769 1.00 94.94 104 LEU A C 1
ATOM 857 O O . LEU A 1 104 ? 15.115 -9.493 -16.238 1.00 94.94 104 LEU A O 1
ATOM 861 N N . ASP A 1 105 ? 15.738 -11.180 -17.582 1.00 94.06 105 ASP A N 1
ATOM 862 C CA . ASP A 1 105 ? 16.983 -10.560 -18.048 1.00 94.06 105 ASP A CA 1
ATOM 863 C C . ASP A 1 105 ? 16.736 -9.910 -19.413 1.00 94.06 105 ASP A C 1
ATOM 865 O O . ASP A 1 105 ? 16.762 -10.572 -20.453 1.00 94.06 105 ASP A O 1
ATOM 869 N N . LEU A 1 106 ? 16.398 -8.621 -19.389 1.00 91.88 106 LEU A N 1
ATOM 870 C CA . LEU A 1 106 ? 15.999 -7.867 -20.573 1.00 91.88 106 LEU A CA 1
ATOM 871 C C . LEU A 1 106 ? 17.150 -6.979 -21.075 1.00 91.88 106 LEU A C 1
ATOM 873 O O . LEU A 1 106 ? 17.832 -6.339 -20.266 1.00 91.88 106 LEU A O 1
ATOM 877 N N . PRO A 1 107 ? 17.366 -6.883 -22.399 1.00 91.94 107 PRO A N 1
ATOM 878 C CA . PRO A 1 107 ? 18.369 -6.000 -22.988 1.00 91.94 107 PRO A CA 1
ATOM 879 C C . PRO A 1 107 ? 17.845 -4.554 -23.104 1.00 91.94 107 PRO A C 1
ATOM 881 O O . PRO A 1 107 ? 17.848 -3.972 -24.184 1.00 91.94 107 PRO A O 1
ATOM 884 N N . VAL A 1 108 ? 17.398 -3.968 -21.986 1.00 89.75 108 VAL A N 1
ATOM 885 C CA . VAL A 1 108 ? 16.802 -2.614 -21.948 1.00 89.75 108 VAL A CA 1
ATOM 886 C C . VAL A 1 108 ? 17.756 -1.520 -22.434 1.00 89.75 108 VAL A C 1
ATOM 888 O O . VAL A 1 108 ? 17.320 -0.561 -23.058 1.00 89.75 108 VAL A O 1
ATOM 891 N N . GLU A 1 109 ? 19.060 -1.690 -22.207 1.00 87.00 109 GLU A N 1
ATOM 892 C CA . GLU A 1 109 ? 20.105 -0.784 -22.704 1.00 87.00 109 GLU A CA 1
ATOM 893 C C . GLU A 1 109 ? 20.157 -0.779 -24.235 1.00 87.00 109 GLU A C 1
ATOM 895 O O . GLU A 1 109 ? 20.216 0.277 -24.849 1.00 87.00 109 GLU A O 1
ATOM 900 N N . THR A 1 110 ? 20.059 -1.956 -24.859 1.00 87.38 110 THR A N 1
ATOM 901 C CA . THR A 1 110 ? 20.047 -2.081 -26.321 1.00 87.38 110 THR A CA 1
ATOM 902 C C . THR A 1 110 ? 18.789 -1.459 -26.918 1.00 87.38 110 THR A C 1
ATOM 904 O O . THR A 1 110 ? 18.876 -0.774 -27.928 1.00 87.38 110 THR A O 1
ATOM 907 N N . TRP A 1 111 ? 17.629 -1.633 -26.279 1.00 87.81 111 TRP A N 1
ATOM 908 C CA . TRP A 1 111 ? 16.384 -1.015 -26.747 1.00 87.81 111 TRP A CA 1
ATOM 909 C C . TRP A 1 111 ? 16.438 0.514 -26.706 1.00 87.81 111 TRP A C 1
ATOM 911 O O . TRP A 1 111 ? 16.001 1.158 -27.653 1.00 87.81 111 TRP A O 1
ATOM 921 N N . ALA A 1 112 ? 17.034 1.088 -25.659 1.00 82.81 112 ALA A N 1
ATOM 922 C CA . ALA A 1 112 ? 17.211 2.535 -25.545 1.00 82.81 112 ALA A CA 1
ATOM 923 C C . ALA A 1 112 ? 18.219 3.114 -26.560 1.00 82.81 112 ALA A C 1
ATOM 925 O O . ALA A 1 112 ? 18.182 4.306 -26.847 1.00 82.81 112 ALA A O 1
ATOM 926 N N . GLU A 1 113 ? 19.132 2.293 -27.089 1.00 79.88 113 GLU A N 1
ATOM 927 C CA . GLU A 1 113 ? 20.054 2.679 -28.167 1.00 79.88 113 GLU A CA 1
ATOM 928 C C . GLU A 1 113 ? 19.423 2.528 -29.565 1.00 79.88 113 GLU A C 1
ATOM 930 O O . GLU A 1 113 ? 19.747 3.297 -30.472 1.00 79.88 113 GLU A O 1
ATOM 935 N N . GLU A 1 114 ? 18.548 1.531 -29.752 1.00 70.38 11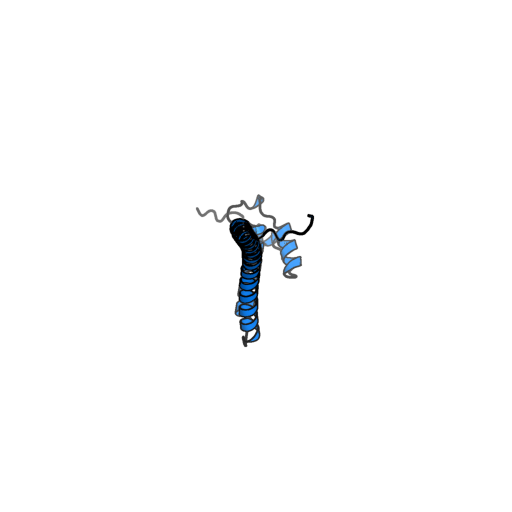4 GLU A N 1
ATOM 936 C CA . GLU A 1 114 ? 17.845 1.249 -31.013 1.00 70.38 114 GLU A CA 1
ATOM 937 C C . GLU A 1 114 ? 16.708 2.245 -31.285 1.00 70.38 114 GLU A C 1
ATOM 939 O O . GLU A 1 114 ? 16.520 2.671 -32.429 1.00 70.38 114 GLU A O 1
ATOM 944 N N . GLU A 1 115 ? 15.985 2.658 -30.245 1.00 56.53 115 GLU A N 1
ATOM 945 C CA . GLU A 1 115 ? 15.067 3.792 -30.302 1.00 56.53 115 GLU A CA 1
ATOM 946 C C . GLU A 1 115 ? 15.871 5.075 -30.102 1.00 56.53 115 GLU A C 1
ATOM 948 O O . GLU A 1 115 ? 16.064 5.549 -28.986 1.00 56.53 115 GLU A O 1
ATOM 953 N N . GLY A 1 116 ? 16.400 5.611 -31.207 1.00 51.25 116 GLY A N 1
ATOM 954 C CA . GLY A 1 116 ? 17.107 6.885 -31.220 1.00 51.25 116 GLY A CA 1
ATOM 955 C C . GLY A 1 116 ? 16.388 7.921 -30.358 1.00 51.25 116 GLY A C 1
ATOM 956 O O . GLY A 1 116 ? 15.250 8.293 -30.628 1.00 51.25 116 GLY A O 1
ATOM 957 N N . ILE A 1 117 ? 17.075 8.373 -29.311 1.00 53.69 117 ILE A N 1
ATOM 958 C CA . ILE A 1 117 ? 16.693 9.529 -28.508 1.00 53.69 117 ILE A CA 1
ATOM 959 C C . ILE A 1 117 ? 16.277 10.648 -29.476 1.00 53.69 117 ILE A C 1
ATOM 961 O O . ILE A 1 117 ? 17.106 11.102 -30.266 1.00 53.69 117 ILE A O 1
ATOM 965 N N . ALA A 1 118 ? 15.014 11.069 -29.357 1.00 46.62 118 ALA A N 1
ATOM 966 C CA . ALA A 1 118 ? 14.289 12.082 -30.129 1.00 46.62 118 ALA A CA 1
ATOM 967 C C . ALA A 1 118 ? 13.334 11.541 -31.212 1.00 46.62 118 ALA A C 1
ATOM 969 O O . ALA A 1 118 ? 13.586 11.664 -32.410 1.00 46.62 118 ALA A O 1
ATOM 970 N N . ASP A 1 119 ? 12.123 11.169 -30.786 1.00 43.03 119 ASP A N 1
ATOM 971 C CA . ASP A 1 119 ? 10.967 11.804 -31.426 1.00 43.03 119 ASP A CA 1
ATOM 972 C C . ASP A 1 119 ? 11.096 13.319 -31.168 1.00 43.03 119 ASP A C 1
ATOM 974 O O . ASP A 1 119 ? 10.676 13.858 -30.141 1.00 43.03 119 ASP A O 1
ATOM 978 N N . GLU A 1 120 ? 11.779 14.005 -32.089 1.00 46.12 120 GLU A N 1
ATOM 979 C CA . GLU A 1 120 ? 11.594 15.432 -32.348 1.00 46.12 120 GLU A CA 1
ATOM 980 C C . GLU A 1 120 ? 10.136 15.665 -32.788 1.00 46.12 120 GLU A C 1
ATOM 982 O O . GLU A 1 120 ? 9.887 15.930 -33.955 1.00 46.12 120 GLU A O 1
ATOM 987 N N . GLU A 1 121 ? 9.158 15.584 -31.884 1.00 39.38 121 GLU A N 1
ATOM 988 C CA . GLU A 1 121 ? 7.846 16.221 -32.082 1.00 39.38 121 GLU A CA 1
ATOM 989 C C . GLU A 1 121 ? 7.326 16.821 -30.761 1.00 39.38 121 GLU A C 1
ATOM 991 O O . GLU A 1 121 ? 6.449 16.289 -30.079 1.00 39.38 121 GLU A O 1
ATOM 996 N N . ILE A 1 122 ? 7.878 17.994 -30.425 1.00 39.25 122 ILE A N 1
ATOM 997 C CA . ILE A 1 122 ? 7.066 19.149 -30.003 1.00 39.25 122 ILE A CA 1
ATOM 998 C C . ILE A 1 122 ? 7.044 20.136 -31.167 1.00 39.25 122 ILE A C 1
ATOM 1000 O O . ILE A 1 122 ? 8.143 20.433 -31.689 1.00 39.25 122 ILE A O 1
#

Sequence (122 aa):
QEGEAIVHPWINKALEKAQQKVEARNYDIRKNLLKYDNVMNDQRRAIFEQRVELMRADDVSETVEDMRRQVIDDMVSLHVPEKAYAEQWDLAGLKEDAKKNLDLDLPVETWAEEEGIADEEI

Foldseek 3Di:
DPPDDPDDPVVVVVVVVVVVVVVVVVVVVVVVVVVVVVVVVVVVVVVVVVVVVVVPDPDCVVVVVVVVVVVLVVLCCVQPPPPDAPVSGNQVSSQVCCCVPVVDRDPSVVVSVVPPRDPPDD

Secondary structure (DSSP, 8-state):
-TT-----HHHHHHHHHHHHHHHHHHHHHHHHHHHHHHHHHHHHHHHHHHHHHHHH-S--HHHHHHHHHHHHHHHHHHHS-TTS-GGG--HHHHHHHHHHHH-----HHHHHHHS-S-----

pLDDT: mean 88.47, std 14.76, range [39.25, 98.12]

Radius of gyration: 32.2 Å; chains: 1; bounding box: 44×38×102 Å